Protein AF-A0A3P7G749-F1 (afdb_monomer_lite)

pLDDT: mean 91.05, std 8.66, range [48.94, 97.56]

Foldseek 3Di:
DCPDLLQVCLQLQVLQVVLCVLPVDHWDQDPDPDRDNVSSQVNQVRSVVSCVVVPQPLPPAHSVCSNVSPVVSSVVVVVSVCVVRVD

Radius of gyration: 12.0 Å; chains: 1; bounding box: 36×24×26 Å

Organism: Wuchereria bancrofti (NCBI:txid6293)

Structure (mmCIF, N/CA/C/O backbone):
data_AF-A0A3P7G749-F1
#
_entry.id   AF-A0A3P7G749-F1
#
loop_
_atom_site.group_PDB
_atom_site.id
_atom_site.type_symbol
_atom_site.label_atom_id
_atom_site.label_alt_id
_atom_site.label_comp_id
_atom_site.label_asym_id
_atom_site.label_entity_id
_atom_site.label_seq_id
_atom_site.pdbx_PDB_ins_code
_atom_site.Cartn_x
_atom_site.Cartn_y
_atom_site.Cartn_z
_atom_site.occupancy
_atom_site.B_iso_or_equiv
_atom_site.auth_seq_id
_atom_site.auth_comp_id
_atom_site.auth_asym_id
_atom_site.auth_atom_id
_atom_site.pdbx_PDB_model_num
ATOM 1 N N . MET A 1 1 ? 12.625 13.614 7.038 1.00 48.94 1 MET A N 1
ATOM 2 C CA . MET A 1 1 ? 11.520 14.582 6.902 1.00 48.94 1 MET A CA 1
ATOM 3 C C . MET A 1 1 ? 10.704 14.080 5.730 1.00 48.94 1 MET A C 1
ATOM 5 O O . MET A 1 1 ? 11.337 13.649 4.779 1.00 48.94 1 MET A O 1
ATOM 9 N N . VAL A 1 2 ? 9.376 14.005 5.827 1.00 57.88 2 VAL A N 1
ATOM 10 C CA . VAL A 1 2 ? 8.556 13.623 4.665 1.00 57.88 2 VAL A CA 1
ATOM 11 C C . VAL A 1 2 ? 8.594 14.819 3.721 1.00 57.88 2 VAL A C 1
ATOM 13 O O . VAL A 1 2 ? 7.999 15.848 4.037 1.00 57.88 2 VAL A O 1
ATOM 16 N N . GLU A 1 3 ? 9.410 14.751 2.673 1.00 65.00 3 GLU A N 1
ATOM 17 C CA . GLU A 1 3 ? 9.585 15.860 1.722 1.00 65.00 3 GLU A CA 1
ATOM 18 C C . GLU A 1 3 ? 8.537 15.780 0.614 1.00 65.00 3 GLU A C 1
ATOM 20 O O . GLU A 1 3 ? 7.953 16.796 0.240 1.00 65.00 3 GLU A O 1
ATOM 25 N N . ASP A 1 4 ? 8.237 14.561 0.166 1.00 82.00 4 ASP A N 1
ATOM 26 C CA . ASP A 1 4 ? 7.198 14.280 -0.812 1.00 82.00 4 ASP A CA 1
ATOM 27 C C . ASP A 1 4 ? 6.532 12.938 -0.479 1.00 82.00 4 ASP A C 1
ATOM 29 O O . ASP A 1 4 ? 7.112 11.866 -0.653 1.00 82.00 4 ASP A O 1
ATOM 33 N N . LEU A 1 5 ? 5.278 13.000 -0.017 1.00 82.44 5 LEU A N 1
ATOM 34 C CA . LEU A 1 5 ? 4.469 11.825 0.313 1.00 82.44 5 LEU A CA 1
ATOM 35 C C . LEU A 1 5 ? 4.378 10.833 -0.859 1.00 82.44 5 LEU A C 1
ATOM 37 O O . LEU A 1 5 ? 4.292 9.623 -0.638 1.00 82.44 5 LEU A O 1
ATOM 41 N N . PHE A 1 6 ? 4.361 11.331 -2.097 1.00 87.56 6 PHE A N 1
ATOM 42 C CA . PHE A 1 6 ? 4.248 10.491 -3.281 1.00 87.56 6 PHE A CA 1
ATOM 43 C C . PHE A 1 6 ? 5.511 9.691 -3.524 1.00 87.56 6 PHE A C 1
ATOM 45 O O . PHE A 1 6 ? 5.395 8.552 -3.960 1.00 87.56 6 PHE A O 1
ATOM 52 N N . GLU A 1 7 ? 6.679 10.256 -3.220 1.00 87.19 7 GLU A N 1
ATOM 53 C CA . GLU A 1 7 ? 7.965 9.566 -3.299 1.00 87.19 7 GLU A CA 1
ATOM 54 C C . GLU A 1 7 ? 8.178 8.636 -2.100 1.00 87.19 7 GLU A C 1
ATOM 56 O O . GLU A 1 7 ? 8.525 7.467 -2.284 1.00 87.19 7 GLU A O 1
ATOM 61 N N . ASP A 1 8 ? 7.863 9.101 -0.890 1.00 87.56 8 ASP A N 1
ATOM 62 C CA . ASP A 1 8 ? 8.083 8.364 0.359 1.00 87.56 8 ASP A CA 1
ATOM 63 C C . ASP A 1 8 ? 7.238 7.085 0.473 1.00 87.56 8 ASP A C 1
ATOM 65 O O . ASP A 1 8 ? 7.597 6.149 1.188 1.00 87.56 8 ASP A O 1
ATOM 69 N N . LEU A 1 9 ? 6.108 7.009 -0.236 1.00 92.12 9 LEU A N 1
ATOM 70 C CA . LEU A 1 9 ? 5.266 5.810 -0.263 1.00 92.12 9 LEU A CA 1
ATOM 71 C C . LEU A 1 9 ? 5.674 4.795 -1.342 1.00 92.12 9 LEU A C 1
ATOM 73 O O . LEU A 1 9 ? 5.172 3.668 -1.320 1.00 92.12 9 LEU A O 1
ATOM 77 N N . ARG A 1 10 ? 6.576 5.134 -2.276 1.00 93.94 10 ARG A N 1
ATOM 78 C CA . ARG A 1 10 ? 6.886 4.278 -3.443 1.00 93.94 10 ARG A CA 1
ATOM 79 C C . ARG A 1 10 ? 7.544 2.963 -3.080 1.00 93.94 10 ARG A C 1
ATOM 81 O O . ARG A 1 10 ? 7.369 1.989 -3.809 1.00 93.94 10 ARG A O 1
ATOM 88 N N . ASP A 1 11 ? 8.330 2.926 -2.011 1.00 93.75 11 ASP A N 1
ATOM 89 C CA . ASP A 1 11 ? 8.992 1.702 -1.554 1.00 93.75 11 ASP A CA 1
ATOM 90 C C . ASP A 1 11 ? 8.086 0.809 -0.687 1.00 93.75 11 ASP A C 1
ATOM 92 O O . ASP A 1 11 ? 8.453 -0.319 -0.343 1.00 93.75 11 ASP A O 1
ATOM 96 N N . GLY A 1 12 ? 6.893 1.310 -0.350 1.00 95.38 12 GLY A N 1
ATOM 97 C CA . GLY A 1 12 ? 5.898 0.663 0.495 1.00 95.38 12 GLY A CA 1
ATOM 98 C C . GLY A 1 12 ? 6.283 0.540 1.966 1.00 95.38 12 GLY A C 1
ATOM 99 O O . GLY A 1 12 ? 5.477 0.045 2.747 1.00 95.38 12 GLY A O 1
ATOM 100 N N . VAL A 1 13 ? 7.472 0.981 2.376 1.00 95.00 13 VAL A N 1
ATOM 101 C CA . VAL A 1 13 ? 7.955 0.840 3.751 1.00 95.00 13 VAL A CA 1
ATOM 102 C C . VAL A 1 13 ? 7.129 1.719 4.675 1.00 95.00 13 VAL A C 1
ATOM 104 O O . VAL A 1 13 ? 6.605 1.224 5.673 1.00 95.00 13 VAL A O 1
ATOM 107 N N . LEU A 1 14 ? 6.966 3.002 4.346 1.00 93.88 14 LEU A N 1
ATOM 108 C CA . LEU A 1 14 ? 6.160 3.917 5.156 1.00 93.88 14 LEU A CA 1
ATOM 109 C C . LEU A 1 14 ? 4.689 3.478 5.204 1.00 93.88 14 LEU A C 1
ATOM 111 O O . LEU A 1 14 ? 4.073 3.513 6.268 1.00 93.88 14 LEU A O 1
ATOM 115 N N . LEU A 1 15 ? 4.155 2.990 4.079 1.00 95.69 15 LEU A N 1
ATOM 116 C CA . LEU A 1 15 ? 2.790 2.471 4.009 1.00 95.69 15 LEU A CA 1
ATOM 117 C C . LEU A 1 15 ? 2.600 1.253 4.921 1.00 95.69 15 LEU A C 1
ATOM 119 O O . LEU A 1 15 ? 1.611 1.190 5.646 1.00 95.69 15 LEU A O 1
ATOM 123 N N . CYS A 1 16 ? 3.543 0.306 4.918 1.00 96.88 16 CYS A N 1
ATOM 124 C CA . CYS A 1 16 ? 3.502 -0.830 5.834 1.00 96.88 16 CYS A CA 1
ATOM 125 C C . CYS A 1 16 ? 3.492 -0.365 7.291 1.00 96.88 16 CYS A C 1
ATOM 127 O O . CYS A 1 16 ? 2.594 -0.769 8.016 1.00 96.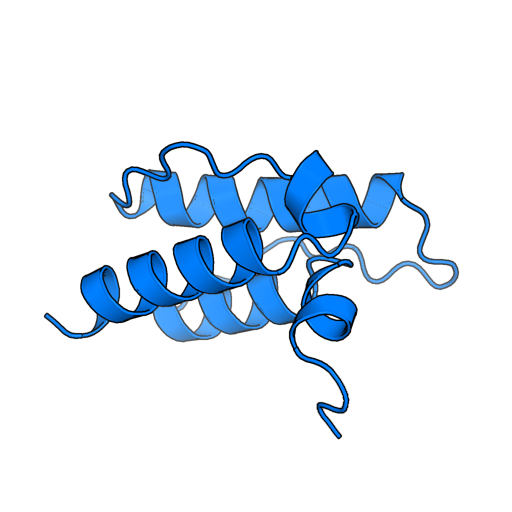88 16 CYS A O 1
ATOM 129 N N . HIS A 1 17 ? 4.404 0.524 7.702 1.00 95.31 17 HIS A N 1
ATOM 130 C CA . HIS A 1 17 ? 4.436 1.008 9.090 1.00 95.31 17 HIS A CA 1
ATOM 131 C C . HIS A 1 17 ? 3.138 1.718 9.492 1.00 95.31 17 HIS A C 1
AT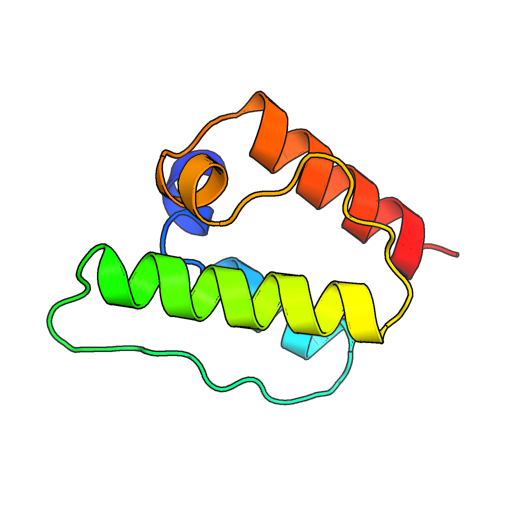OM 133 O O . HIS A 1 17 ? 2.646 1.520 10.600 1.00 95.31 17 HIS A O 1
ATOM 139 N N . LEU A 1 18 ? 2.547 2.514 8.594 1.00 94.94 18 LEU A N 1
ATOM 140 C CA . LEU A 1 18 ? 1.241 3.128 8.839 1.00 94.94 18 LEU A CA 1
ATOM 141 C C . LEU A 1 18 ? 0.176 2.058 9.123 1.00 94.94 18 LEU A C 1
ATOM 143 O O . LEU A 1 18 ? -0.585 2.176 10.079 1.00 94.94 18 LEU A O 1
ATOM 147 N N . ILE A 1 19 ? 0.139 0.994 8.320 1.00 96.12 19 ILE A N 1
ATOM 148 C CA . ILE A 1 19 ? -0.822 -0.100 8.492 1.00 96.12 19 ILE A CA 1
ATOM 149 C C . ILE A 1 19 ? -0.538 -0.896 9.769 1.00 96.12 19 ILE A C 1
ATOM 151 O O . ILE A 1 19 ? -1.486 -1.275 10.454 1.00 96.12 19 ILE A O 1
ATOM 155 N N . GLU A 1 20 ? 0.728 -1.120 10.127 1.00 96.56 20 GLU A N 1
ATOM 156 C CA . GLU A 1 20 ? 1.100 -1.757 11.397 1.00 96.56 20 GLU A CA 1
ATOM 157 C C . GLU A 1 20 ? 0.527 -0.976 12.586 1.00 96.56 20 GLU A C 1
ATOM 159 O O . GLU A 1 20 ? -0.084 -1.566 13.475 1.00 96.56 20 GLU A O 1
ATOM 164 N N . VAL A 1 21 ? 0.639 0.357 12.568 1.00 95.88 21 VAL A N 1
ATOM 165 C CA . VAL A 1 21 ? 0.076 1.229 13.612 1.00 95.88 21 VAL A CA 1
ATOM 166 C C . VAL A 1 21 ? -1.452 1.168 13.636 1.00 95.88 21 VAL A C 1
ATOM 168 O O . VAL A 1 21 ? -2.037 1.041 14.708 1.00 95.88 21 VAL A O 1
ATOM 171 N N . LEU A 1 22 ? -2.108 1.231 12.473 1.00 94.56 22 LEU A N 1
ATOM 172 C CA . LEU A 1 22 ? -3.574 1.229 12.384 1.00 94.56 22 LEU A CA 1
ATOM 173 C C . LEU A 1 22 ? -4.201 -0.121 12.760 1.00 94.56 22 LEU A C 1
ATOM 175 O O . LEU A 1 22 ? -5.323 -0.166 13.257 1.00 94.56 22 LEU A O 1
ATOM 179 N N . THR A 1 23 ? -3.501 -1.227 12.507 1.00 93.44 23 THR A N 1
ATOM 180 C CA . THR A 1 23 ? -4.039 -2.585 12.697 1.00 93.44 23 THR A CA 1
ATOM 181 C C . THR A 1 23 ? -3.501 -3.298 13.935 1.00 93.44 23 THR A C 1
ATOM 183 O O . THR A 1 23 ? -4.058 -4.328 14.322 1.00 93.44 23 THR A O 1
ATOM 186 N N . GLY A 1 24 ? -2.424 -2.786 14.540 1.00 94.56 24 GLY A N 1
ATOM 187 C CA . GLY A 1 24 ? -1.698 -3.437 15.633 1.00 94.56 24 GLY A CA 1
ATOM 188 C C . GLY A 1 24 ? -0.971 -4.723 15.220 1.00 94.56 24 GLY A C 1
ATOM 189 O O . GLY A 1 24 ? -0.562 -5.501 16.079 1.00 94.56 24 GLY A O 1
ATOM 190 N N . GLU A 1 25 ? -0.846 -4.988 13.919 1.00 94.12 25 GLU A N 1
ATOM 191 C CA . GLU A 1 25 ? -0.264 -6.208 13.365 1.00 94.12 25 GLU A CA 1
ATOM 192 C C . GLU A 1 25 ? 1.095 -5.907 12.737 1.00 94.12 25 GLU A C 1
ATOM 194 O O . GLU A 1 25 ? 1.187 -5.035 11.882 1.00 94.12 25 GLU A O 1
ATOM 199 N N . ALA A 1 26 ? 2.136 -6.651 13.115 1.00 95.31 26 ALA A N 1
ATOM 200 C CA . ALA A 1 26 ? 3.448 -6.537 12.482 1.00 95.31 26 ALA A CA 1
ATOM 201 C C . ALA A 1 26 ? 3.428 -7.126 11.062 1.00 95.31 26 ALA A C 1
ATOM 203 O O . ALA A 1 26 ? 2.952 -8.246 10.854 1.00 95.31 26 ALA A O 1
ATOM 204 N N . LEU A 1 27 ? 3.990 -6.402 10.095 1.00 96.00 27 LEU A N 1
ATOM 205 C CA . LEU A 1 27 ? 4.026 -6.798 8.692 1.00 96.00 27 LEU A CA 1
ATOM 206 C C . LEU A 1 27 ? 5.440 -7.195 8.252 1.00 96.00 27 LEU A C 1
ATOM 208 O O . LEU A 1 27 ? 6.431 -6.595 8.670 1.00 96.00 27 LEU A O 1
ATOM 212 N N . PRO A 1 28 ? 5.577 -8.186 7.353 1.00 93.94 28 PRO A N 1
ATOM 213 C CA . PRO A 1 28 ? 6.865 -8.497 6.755 1.00 93.94 28 PRO A CA 1
ATOM 214 C C . PRO A 1 28 ? 7.273 -7.377 5.786 1.00 93.94 28 PRO A C 1
ATOM 216 O O . PRO A 1 28 ? 6.793 -7.308 4.652 1.00 93.94 28 PRO A O 1
ATOM 219 N N . VAL A 1 29 ? 8.167 -6.494 6.238 1.00 94.00 29 VAL A N 1
ATOM 220 C CA . VAL A 1 29 ? 8.710 -5.383 5.443 1.00 94.00 29 VAL A CA 1
ATOM 221 C C . VAL A 1 29 ? 10.128 -5.703 4.978 1.00 94.00 29 VAL A C 1
ATOM 223 O O . VAL A 1 29 ? 11.039 -5.894 5.784 1.00 94.00 29 VAL A O 1
ATOM 226 N N . ASN A 1 30 ? 10.347 -5.698 3.664 1.00 90.00 30 ASN A N 1
ATOM 227 C CA . ASN A 1 30 ? 11.676 -5.831 3.082 1.00 90.00 30 ASN A CA 1
ATOM 228 C C . ASN A 1 30 ? 12.432 -4.507 3.215 1.00 90.00 30 ASN A C 1
ATOM 230 O O . ASN A 1 30 ? 12.174 -3.562 2.470 1.00 90.00 30 ASN A O 1
ATOM 234 N N . LYS A 1 31 ? 13.396 -4.463 4.139 1.00 83.31 31 LYS A N 1
ATOM 235 C CA . LYS A 1 31 ? 14.333 -3.342 4.340 1.00 83.31 31 LYS A CA 1
ATOM 236 C C . LYS A 1 31 ? 15.720 -3.688 3.787 1.00 83.31 31 LYS A C 1
ATOM 238 O O . LYS A 1 31 ? 16.727 -3.570 4.482 1.00 83.31 31 LYS A O 1
ATOM 243 N N . ALA A 1 32 ? 15.766 -4.220 2.564 1.00 80.06 32 ALA A N 1
ATOM 244 C CA . ALA A 1 32 ? 17.017 -4.649 1.943 1.00 80.06 32 ALA A CA 1
ATOM 245 C C . ALA A 1 32 ? 18.014 -3.481 1.857 1.00 80.06 32 ALA A C 1
ATOM 247 O O . ALA A 1 32 ? 17.630 -2.359 1.536 1.00 80.06 32 ALA A O 1
ATOM 248 N N . ARG A 1 33 ? 19.305 -3.766 2.092 1.00 78.31 33 ARG A N 1
ATOM 249 C CA . ARG A 1 33 ? 20.389 -2.766 2.022 1.00 78.31 33 ARG A CA 1
ATOM 250 C C . ARG A 1 33 ? 20.412 -2.026 0.682 1.00 78.31 33 ARG A C 1
ATOM 252 O O . ARG A 1 33 ? 20.721 -0.843 0.641 1.00 78.31 33 ARG A O 1
ATOM 259 N N . GLU A 1 34 ? 20.087 -2.740 -0.392 1.00 82.25 34 GLU A N 1
ATOM 260 C CA . GLU A 1 34 ? 19.843 -2.178 -1.715 1.00 82.25 34 GLU A CA 1
ATOM 261 C C . GLU A 1 34 ? 18.372 -2.416 -2.071 1.00 82.25 34 GLU A C 1
ATOM 263 O O . GLU A 1 34 ? 17.970 -3.518 -2.468 1.00 82.25 34 GLU A O 1
ATOM 268 N N . SER A 1 35 ? 17.544 -1.391 -1.873 1.00 82.69 35 SER A N 1
ATOM 269 C CA . SER A 1 35 ? 16.139 -1.466 -2.252 1.00 82.69 35 SER A CA 1
ATOM 270 C C . SER A 1 35 ? 16.009 -1.427 -3.776 1.00 82.69 35 SER A C 1
ATOM 272 O O . SER A 1 35 ? 16.590 -0.581 -4.451 1.00 82.69 35 SER A O 1
ATOM 274 N N . LYS A 1 36 ? 15.254 -2.379 -4.328 1.00 90.62 36 LYS A N 1
ATOM 275 C CA . LYS A 1 36 ? 14.976 -2.510 -5.761 1.00 90.62 36 LYS A CA 1
ATOM 276 C C . LYS A 1 36 ? 13.474 -2.484 -5.947 1.00 90.62 36 LYS A C 1
ATOM 278 O O . LYS A 1 36 ? 12.726 -2.816 -5.030 1.00 90.62 36 LYS A O 1
ATOM 283 N N . ARG A 1 37 ? 13.028 -2.219 -7.175 1.00 91.88 37 ARG A N 1
ATOM 284 C CA . ARG A 1 37 ? 11.601 -2.213 -7.524 1.00 91.88 37 ARG A CA 1
ATOM 285 C C . ARG A 1 37 ? 10.863 -3.480 -7.067 1.00 91.88 37 ARG A C 1
ATOM 287 O O . ARG A 1 37 ? 9.729 -3.382 -6.625 1.00 91.88 37 ARG A O 1
ATOM 294 N N . VAL A 1 38 ? 11.499 -4.652 -7.109 1.00 92.81 38 VAL A N 1
ATOM 295 C CA . VAL A 1 38 ? 10.898 -5.905 -6.607 1.00 92.81 38 VAL A CA 1
ATOM 296 C C . VAL A 1 38 ? 10.571 -5.826 -5.110 1.00 92.81 38 VAL A C 1
ATOM 298 O O . VAL A 1 38 ? 9.484 -6.231 -4.707 1.00 92.81 38 VAL A O 1
ATOM 301 N N . HIS A 1 39 ? 11.457 -5.243 -4.295 1.00 93.88 39 HIS A N 1
ATOM 302 C CA . HIS A 1 39 ? 11.203 -5.016 -2.868 1.00 93.88 39 HIS A CA 1
ATOM 303 C C . HIS A 1 39 ? 10.039 -4.039 -2.662 1.00 93.88 39 HIS A C 1
ATOM 305 O O . HIS A 1 39 ? 9.173 -4.297 -1.830 1.00 93.88 39 HIS A O 1
ATOM 311 N N . HIS A 1 40 ? 9.966 -2.982 -3.479 1.00 95.19 40 HIS A N 1
ATOM 312 C CA . HIS A 1 40 ? 8.889 -1.989 -3.417 1.00 95.19 40 HIS A CA 1
ATOM 313 C C . HIS A 1 40 ? 7.530 -2.644 -3.674 1.00 95.19 40 HIS A C 1
ATOM 315 O O . HIS A 1 40 ? 6.605 -2.531 -2.873 1.00 95.19 40 HIS A O 1
ATOM 321 N N . ILE A 1 41 ? 7.430 -3.404 -4.770 1.00 96.44 41 ILE A N 1
ATOM 322 C CA . ILE A 1 41 ? 6.209 -4.129 -5.132 1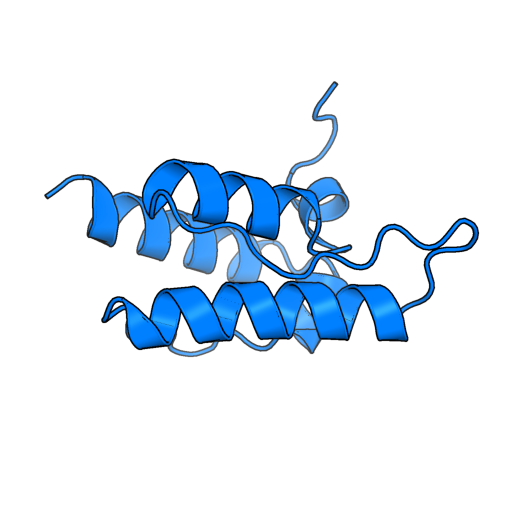.00 96.44 41 ILE A CA 1
ATOM 323 C C . ILE A 1 41 ? 5.835 -5.138 -4.050 1.00 96.44 41 ILE A C 1
ATOM 325 O O . ILE A 1 41 ? 4.658 -5.238 -3.710 1.00 96.44 41 ILE A O 1
ATOM 329 N N . SER A 1 42 ? 6.806 -5.856 -3.479 1.00 96.00 42 SER A N 1
ATOM 330 C CA . SER A 1 42 ? 6.543 -6.801 -2.392 1.00 96.00 42 SER A CA 1
ATOM 331 C C . SER A 1 42 ? 5.952 -6.104 -1.166 1.00 96.00 42 SER A C 1
ATOM 333 O O . SER A 1 42 ? 4.927 -6.554 -0.664 1.00 96.00 42 SER A O 1
ATOM 335 N N . ASN A 1 43 ? 6.550 -5.003 -0.706 1.00 97.12 43 ASN A N 1
ATOM 336 C CA . ASN A 1 43 ? 6.072 -4.260 0.463 1.00 97.12 43 ASN A CA 1
ATOM 337 C C . ASN A 1 43 ? 4.671 -3.686 0.224 1.00 97.12 43 ASN A C 1
ATOM 339 O O . ASN A 1 43 ? 3.767 -3.889 1.030 1.00 97.12 43 ASN A O 1
ATOM 343 N N . LEU A 1 44 ? 4.460 -3.046 -0.929 1.00 97.56 44 LEU A N 1
ATOM 344 C CA . LEU A 1 44 ? 3.157 -2.509 -1.321 1.00 97.56 44 LEU A CA 1
ATOM 345 C C . LEU A 1 44 ? 2.092 -3.605 -1.432 1.00 97.56 44 LEU A C 1
ATOM 347 O O . LEU A 1 44 ? 0.957 -3.412 -1.007 1.00 97.56 44 LEU A O 1
ATOM 351 N N . THR A 1 45 ? 2.449 -4.777 -1.956 1.00 97.25 45 THR A N 1
ATOM 352 C CA . THR A 1 45 ? 1.533 -5.922 -2.021 1.00 97.25 45 THR A CA 1
ATOM 353 C C . THR A 1 45 ? 1.151 -6.398 -0.621 1.00 97.25 45 THR A C 1
ATOM 355 O O . THR A 1 45 ? -0.034 -6.595 -0.362 1.00 97.25 45 THR A O 1
ATOM 358 N N . THR A 1 46 ? 2.115 -6.517 0.298 1.00 97.56 46 THR A N 1
ATOM 359 C CA . THR A 1 46 ? 1.867 -6.866 1.707 1.00 97.56 46 THR A CA 1
ATOM 360 C C . THR A 1 46 ? 0.932 -5.862 2.384 1.00 97.56 46 THR A C 1
ATOM 362 O O . THR A 1 46 ? -0.058 -6.257 3.008 1.00 97.56 46 THR A O 1
ATOM 365 N N . ALA A 1 47 ? 1.209 -4.567 2.225 1.00 97.25 47 ALA A N 1
ATOM 366 C CA . ALA A 1 47 ? 0.387 -3.479 2.742 1.00 97.25 47 ALA A CA 1
ATOM 367 C C . ALA A 1 47 ? -1.063 -3.576 2.236 1.00 97.25 47 ALA A C 1
ATOM 369 O O . ALA A 1 47 ? -2.009 -3.685 3.019 1.00 97.25 47 ALA A O 1
ATOM 370 N N . LEU A 1 48 ? -1.247 -3.613 0.914 1.00 97.31 48 LEU A N 1
ATOM 371 C CA . LEU A 1 48 ? -2.575 -3.654 0.304 1.00 97.31 48 LEU A CA 1
ATOM 372 C C . LEU A 1 48 ? -3.327 -4.956 0.624 1.00 97.31 48 LEU A C 1
ATOM 374 O O . LEU A 1 48 ? -4.542 -4.931 0.807 1.00 97.31 48 LEU A O 1
ATOM 378 N N . ALA A 1 49 ? -2.639 -6.097 0.715 1.00 96.31 49 ALA A N 1
ATOM 379 C CA . ALA A 1 49 ? -3.257 -7.362 1.117 1.00 96.31 49 ALA A CA 1
ATOM 380 C C . ALA A 1 49 ? -3.780 -7.308 2.560 1.00 96.31 49 ALA A C 1
ATOM 382 O O . ALA A 1 49 ? -4.877 -7.792 2.839 1.00 96.31 49 ALA A O 1
ATOM 383 N N . THR A 1 50 ? -3.028 -6.675 3.462 1.00 96.44 50 THR A N 1
ATOM 384 C CA . THR A 1 50 ? -3.433 -6.477 4.860 1.00 96.44 50 THR A CA 1
ATOM 385 C C . THR A 1 50 ? -4.672 -5.593 4.952 1.00 96.44 50 THR A C 1
ATOM 387 O O . THR A 1 50 ? -5.640 -5.972 5.604 1.00 96.44 50 THR A O 1
ATOM 390 N N . LEU A 1 51 ? -4.692 -4.464 4.237 1.00 95.94 51 LEU A N 1
ATOM 391 C CA . LEU A 1 51 ? -5.860 -3.579 4.174 1.00 95.94 51 LEU A CA 1
ATOM 392 C C . LEU A 1 51 ? -7.104 -4.302 3.634 1.00 95.94 51 LEU A C 1
ATOM 394 O O . LEU A 1 51 ? -8.172 -4.214 4.237 1.00 95.94 51 LEU A O 1
ATOM 398 N N . ARG A 1 52 ? -6.965 -5.093 2.560 1.00 95.56 52 ARG A N 1
ATOM 399 C CA . ARG A 1 52 ? -8.072 -5.917 2.039 1.00 95.56 52 ARG A CA 1
ATOM 400 C C . ARG A 1 52 ? -8.570 -6.928 3.070 1.00 95.56 52 ARG A C 1
ATOM 402 O O . ARG A 1 52 ? -9.774 -7.069 3.250 1.00 95.56 52 ARG A O 1
ATOM 409 N N . ARG A 1 53 ? -7.663 -7.590 3.797 1.00 95.19 53 ARG A N 1
ATOM 410 C CA . ARG A 1 53 ? -8.025 -8.525 4.878 1.00 95.19 53 ARG A CA 1
ATOM 411 C C . ARG A 1 53 ? -8.762 -7.835 6.030 1.00 95.19 53 ARG A C 1
ATOM 413 O O . ARG A 1 53 ? -9.578 -8.473 6.685 1.00 95.19 53 ARG A O 1
ATOM 420 N N . ARG A 1 54 ? -8.497 -6.547 6.269 1.00 93.31 54 ARG A N 1
ATOM 421 C CA . ARG A 1 54 ? -9.208 -5.720 7.260 1.00 93.31 54 ARG A CA 1
ATOM 422 C C . ARG A 1 54 ? -10.541 -5.161 6.750 1.00 93.31 54 ARG A C 1
ATOM 424 O O . ARG A 1 54 ? -11.254 -4.540 7.523 1.00 93.31 54 ARG A O 1
ATOM 431 N N . GLY A 1 55 ? -10.911 -5.440 5.499 1.00 93.12 55 GLY A N 1
ATOM 432 C CA . GLY A 1 55 ? -12.213 -5.082 4.934 1.00 93.12 55 GL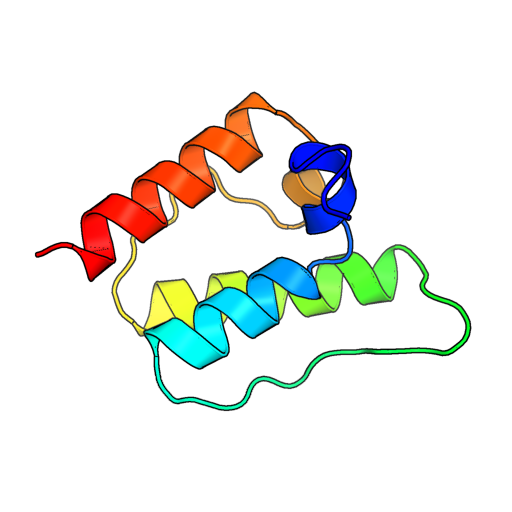Y A CA 1
ATOM 433 C C . GLY A 1 55 ? -12.211 -3.828 4.062 1.00 93.12 55 GLY A C 1
ATOM 434 O O . GLY A 1 55 ? -13.284 -3.377 3.670 1.00 93.12 55 GLY A O 1
ATOM 435 N N . LEU A 1 56 ? -11.046 -3.260 3.725 1.00 94.19 56 LEU A N 1
ATOM 436 C CA . LEU A 1 56 ? -10.990 -2.178 2.742 1.00 94.19 56 LEU A CA 1
ATOM 437 C C . LEU A 1 56 ? -11.166 -2.734 1.327 1.00 94.19 56 LEU A C 1
ATOM 439 O O . LEU A 1 56 ? -10.355 -3.538 0.856 1.00 94.19 56 LEU A O 1
ATOM 443 N N . ASP A 1 57 ? -12.169 -2.229 0.613 1.00 89.75 57 ASP A N 1
ATOM 444 C CA . ASP A 1 57 ? -12.326 -2.480 -0.818 1.00 89.75 57 ASP A CA 1
ATOM 445 C C . ASP A 1 57 ? -11.425 -1.539 -1.633 1.00 89.75 57 ASP A C 1
ATOM 447 O O . ASP A 1 57 ? -11.780 -0.419 -2.007 1.00 89.75 57 ASP A O 1
ATOM 451 N N . LEU A 1 58 ? -10.189 -1.984 -1.853 1.00 90.50 58 LEU A N 1
ATOM 452 C CA . LEU A 1 58 ? -9.146 -1.212 -2.523 1.00 90.50 58 LEU A CA 1
ATOM 453 C C . LEU A 1 58 ? -9.310 -1.231 -4.052 1.00 90.50 58 LEU A C 1
ATOM 455 O O . LEU A 1 58 ? -8.495 -1.822 -4.774 1.00 90.50 58 LEU A O 1
ATOM 459 N N . VAL A 1 59 ? -10.339 -0.541 -4.542 1.00 87.56 59 VAL A N 1
ATOM 460 C CA . VAL A 1 59 ? -10.624 -0.357 -5.973 1.00 87.56 59 VAL A CA 1
ATOM 461 C C . VAL A 1 59 ? -9.538 0.503 -6.629 1.00 87.56 59 VAL A C 1
ATOM 463 O O . VAL A 1 59 ? -9.204 1.568 -6.120 1.00 87.56 59 VAL A O 1
ATOM 466 N N . ASN A 1 60 ? -8.993 0.053 -7.765 1.00 88.44 60 ASN A N 1
ATOM 467 C CA . ASN A 1 60 ? -7.944 0.740 -8.542 1.00 88.44 60 ASN A CA 1
ATOM 468 C C . ASN A 1 60 ? -6.612 0.991 -7.799 1.00 88.44 60 ASN A C 1
ATOM 470 O O . ASN A 1 60 ? -5.831 1.848 -8.205 1.00 88.44 60 ASN A O 1
ATOM 474 N N . ASN A 1 61 ? -6.314 0.223 -6.745 1.00 92.31 61 ASN A N 1
ATOM 475 C CA . ASN A 1 61 ? -5.032 0.292 -6.036 1.00 92.31 61 ASN A CA 1
ATOM 476 C C . ASN A 1 61 ? -4.130 -0.883 -6.421 1.00 92.31 61 ASN A C 1
ATOM 478 O O . ASN A 1 61 ? -4.191 -1.967 -5.822 1.00 92.31 61 ASN A O 1
ATOM 482 N N . ASN A 1 62 ? -3.293 -0.662 -7.433 1.00 93.75 62 ASN A N 1
ATOM 483 C CA . ASN A 1 62 ? -2.274 -1.608 -7.869 1.00 93.75 62 ASN A CA 1
ATOM 484 C C . ASN A 1 62 ? -0.903 -1.226 -7.270 1.00 93.75 62 ASN A C 1
ATOM 486 O O . ASN A 1 62 ? -0.486 -0.072 -7.413 1.00 93.75 62 ASN A O 1
ATOM 490 N N . PRO A 1 63 ? -0.161 -2.171 -6.655 1.00 96.00 63 PRO A N 1
ATOM 491 C CA . PRO A 1 63 ? 1.207 -1.939 -6.187 1.00 96.00 63 PRO A CA 1
ATOM 492 C C . PRO A 1 63 ? 2.128 -1.281 -7.226 1.00 96.00 63 PRO A C 1
ATOM 494 O O . PRO A 1 63 ? 2.956 -0.447 -6.872 1.00 96.00 63 PRO A O 1
ATOM 497 N N . ALA A 1 64 ? 1.990 -1.621 -8.512 1.00 95.62 64 ALA A N 1
ATOM 498 C CA . ALA A 1 64 ? 2.837 -1.071 -9.570 1.00 95.62 64 ALA A CA 1
ATOM 499 C C . ALA A 1 64 ? 2.652 0.438 -9.773 1.00 95.62 64 ALA A C 1
ATOM 501 O O . ALA A 1 64 ? 3.636 1.147 -9.993 1.00 95.62 64 ALA A O 1
ATOM 502 N N . ASP A 1 65 ? 1.416 0.923 -9.671 1.00 94.56 65 ASP A N 1
ATOM 503 C CA . ASP A 1 65 ? 1.097 2.337 -9.851 1.00 94.56 65 ASP A CA 1
ATOM 504 C C . ASP A 1 65 ? 1.523 3.178 -8.645 1.00 94.56 65 ASP A C 1
ATOM 506 O O . ASP A 1 65 ? 2.004 4.301 -8.806 1.00 94.56 65 ASP A O 1
ATOM 510 N N . ILE A 1 66 ? 1.421 2.605 -7.442 1.00 95.75 66 ILE A N 1
ATOM 511 C CA . ILE A 1 66 ? 1.923 3.230 -6.213 1.00 95.75 66 ILE A CA 1
ATOM 512 C C . ILE A 1 66 ? 3.455 3.300 -6.249 1.00 95.75 66 ILE A C 1
ATOM 514 O O . ILE A 1 66 ? 4.025 4.353 -5.987 1.00 95.75 66 ILE A O 1
ATOM 518 N N . ALA A 1 67 ? 4.139 2.233 -6.678 1.00 95.19 67 ALA A N 1
ATOM 519 C CA . ALA A 1 67 ? 5.598 2.234 -6.841 1.00 95.19 67 ALA A CA 1
ATOM 520 C C . ALA A 1 67 ? 6.098 3.24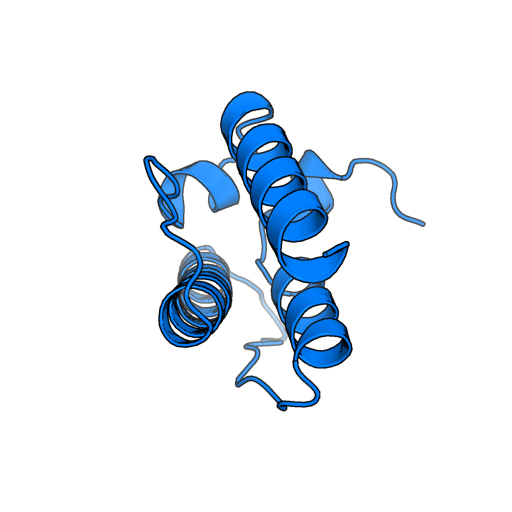9 -7.890 1.00 95.19 67 ALA A C 1
ATOM 522 O O . ALA A 1 67 ? 7.263 3.662 -7.862 1.00 95.19 67 ALA A O 1
ATOM 523 N N . ASN A 1 68 ? 5.234 3.645 -8.828 1.00 93.56 68 ASN A N 1
ATOM 524 C CA . ASN A 1 68 ? 5.507 4.699 -9.806 1.00 93.56 68 ASN A CA 1
ATOM 525 C C . ASN A 1 68 ? 5.272 6.114 -9.256 1.00 93.56 68 ASN A C 1
ATOM 527 O O . ASN A 1 68 ? 5.551 7.069 -9.972 1.00 93.56 68 ASN A O 1
ATOM 531 N N . GLY A 1 69 ? 4.772 6.259 -8.026 1.00 90.25 69 GLY A N 1
ATOM 532 C CA . GLY A 1 69 ? 4.535 7.565 -7.416 1.00 90.25 69 GLY A CA 1
ATOM 533 C C . GLY A 1 69 ? 3.320 8.293 -7.989 1.00 90.25 69 GLY A C 1
ATOM 534 O O . GLY A 1 69 ? 3.287 9.515 -7.951 1.00 90.25 69 GLY A O 1
ATOM 535 N N . ASN A 1 70 ? 2.333 7.589 -8.570 1.00 91.62 70 ASN A N 1
ATOM 536 C CA . ASN A 1 70 ? 1.182 8.252 -9.194 1.00 91.62 70 ASN A CA 1
ATOM 537 C C . ASN A 1 70 ? 0.357 9.022 -8.138 1.00 91.62 70 ASN A C 1
ATOM 539 O O . ASN A 1 70 ? -0.327 8.378 -7.330 1.00 91.62 70 ASN A O 1
ATOM 543 N N . PRO A 1 71 ? 0.325 10.372 -8.169 1.00 91.75 71 PRO A N 1
ATOM 544 C CA . PRO A 1 71 ? -0.272 11.159 -7.091 1.00 91.75 71 PRO A CA 1
ATOM 545 C C . PRO A 1 71 ? -1.765 10.891 -6.905 1.00 91.75 71 PRO A C 1
ATOM 547 O O . PRO A 1 71 ? -2.260 10.844 -5.783 1.00 91.75 71 PRO A O 1
ATOM 550 N N . ARG A 1 72 ? -2.499 10.653 -8.001 1.00 92.25 72 ARG A N 1
ATOM 551 C CA . ARG A 1 72 ? -3.943 10.384 -7.949 1.00 92.25 72 ARG A CA 1
ATOM 552 C C . ARG A 1 72 ? -4.243 9.089 -7.196 1.00 92.25 72 ARG A C 1
ATOM 554 O O . ARG A 1 72 ? -5.190 9.048 -6.416 1.00 92.25 72 ARG A O 1
ATOM 561 N N . ILE A 1 73 ? -3.455 8.048 -7.448 1.00 94.19 73 ILE A N 1
ATOM 562 C CA . ILE A 1 73 ? -3.646 6.732 -6.827 1.00 94.19 73 ILE A CA 1
ATOM 563 C C . ILE A 1 73 ? -3.217 6.784 -5.366 1.00 94.19 73 ILE A C 1
ATOM 565 O O . ILE A 1 73 ? -3.954 6.317 -4.506 1.00 94.19 73 ILE A O 1
ATOM 569 N N . ILE A 1 74 ? -2.087 7.429 -5.071 1.00 94.06 74 ILE A N 1
ATOM 570 C CA . ILE A 1 74 ? -1.611 7.592 -3.696 1.00 94.06 74 ILE A CA 1
ATOM 571 C C . ILE A 1 74 ? -2.614 8.391 -2.856 1.00 94.06 74 ILE A C 1
ATOM 573 O O . ILE A 1 74 ? -3.018 7.926 -1.794 1.00 94.06 74 ILE A O 1
ATOM 577 N N . CYS A 1 75 ? -3.092 9.541 -3.341 1.00 93.69 75 CYS A N 1
ATOM 578 C CA . CYS A 1 75 ? -4.125 10.309 -2.640 1.00 93.69 75 CYS A CA 1
ATOM 579 C C . CYS A 1 75 ? -5.413 9.498 -2.438 1.00 93.69 75 CYS A C 1
ATOM 581 O O . CYS A 1 75 ? -5.994 9.538 -1.355 1.00 93.69 75 CYS A O 1
ATOM 583 N N . GLY A 1 76 ? -5.853 8.752 -3.458 1.00 94.44 76 GLY A N 1
ATOM 584 C CA . GLY A 1 76 ? -7.033 7.890 -3.369 1.00 94.44 76 GLY A CA 1
ATOM 585 C C . GLY A 1 76 ? -6.886 6.790 -2.314 1.00 94.44 76 GLY A C 1
ATOM 586 O O . GLY A 1 76 ? -7.807 6.575 -1.527 1.00 94.44 76 GLY A O 1
ATOM 587 N N . LEU A 1 77 ? -5.715 6.154 -2.247 1.00 95.50 77 LEU A N 1
ATOM 588 C CA . LEU A 1 77 ? -5.396 5.143 -1.242 1.00 95.50 77 LEU A CA 1
ATOM 589 C C . LEU A 1 77 ? -5.430 5.723 0.174 1.00 95.50 77 LEU A C 1
ATOM 591 O O . LEU A 1 77 ? -6.087 5.170 1.052 1.00 95.50 77 LEU A O 1
ATOM 595 N N . ILE A 1 78 ? -4.736 6.842 0.400 1.00 94.00 78 ILE A N 1
ATOM 596 C CA . ILE A 1 78 ? -4.697 7.500 1.712 1.00 94.00 78 ILE A CA 1
ATOM 597 C C . ILE A 1 78 ? -6.103 7.913 2.148 1.00 94.00 78 ILE A C 1
ATOM 599 O O . ILE A 1 78 ? -6.480 7.672 3.290 1.00 94.00 78 ILE A O 1
ATOM 603 N N . TRP A 1 79 ? -6.906 8.457 1.234 1.00 94.56 79 TRP A N 1
ATOM 604 C CA . TRP A 1 79 ? -8.308 8.773 1.494 1.00 94.56 79 TRP A CA 1
ATOM 605 C C . TRP A 1 79 ? -9.115 7.546 1.939 1.00 94.56 79 TRP A C 1
ATOM 607 O O . TRP A 1 79 ? -9.799 7.600 2.958 1.00 94.56 79 TRP A O 1
ATOM 617 N N . GLN A 1 80 ? -9.003 6.427 1.218 1.00 94.62 80 GLN A N 1
ATOM 618 C CA . GLN A 1 80 ? -9.686 5.179 1.575 1.00 94.62 80 GLN A CA 1
ATOM 619 C C . GLN A 1 80 ? -9.250 4.648 2.947 1.00 94.62 80 GLN A C 1
ATOM 621 O O . GLN A 1 80 ? -10.093 4.180 3.709 1.00 94.62 80 GLN A O 1
ATOM 626 N N . ILE A 1 81 ? -7.958 4.745 3.281 1.00 94.44 81 ILE A N 1
ATOM 627 C CA . ILE A 1 81 ? -7.435 4.359 4.599 1.00 94.44 81 ILE A CA 1
ATOM 628 C C . ILE A 1 81 ? -8.032 5.252 5.688 1.00 94.44 81 ILE A C 1
ATOM 630 O O . ILE A 1 81 ? -8.585 4.739 6.656 1.00 94.44 81 ILE A O 1
ATOM 634 N N . ILE A 1 82 ? -7.964 6.575 5.524 1.00 93.31 82 ILE A N 1
ATOM 635 C CA . ILE A 1 82 ? -8.499 7.532 6.499 1.00 93.31 82 ILE A CA 1
ATOM 636 C C . ILE A 1 82 ? -9.984 7.262 6.748 1.00 93.31 82 ILE A C 1
ATOM 638 O O . ILE A 1 82 ? -10.382 7.093 7.896 1.00 93.31 82 ILE A O 1
ATOM 642 N N . LEU A 1 83 ? -10.788 7.148 5.688 1.00 92.31 83 LEU A N 1
ATOM 643 C CA . LEU A 1 83 ? -12.219 6.882 5.816 1.00 92.31 83 LEU A CA 1
ATOM 644 C C . LEU A 1 83 ? -12.526 5.575 6.550 1.00 92.31 83 LEU A C 1
ATOM 646 O O . LEU A 1 83 ? -13.484 5.526 7.313 1.00 92.31 83 LEU A O 1
ATOM 650 N N . HIS A 1 84 ? -11.751 4.518 6.308 1.00 91.19 84 HIS A N 1
ATOM 651 C CA . HIS A 1 84 ? -12.014 3.221 6.921 1.00 91.19 84 HIS A CA 1
ATOM 652 C C . HIS A 1 84 ? -11.689 3.191 8.419 1.00 91.19 84 HIS A C 1
ATOM 654 O O . HIS A 1 84 ? -12.391 2.525 9.167 1.00 91.19 84 HIS A O 1
ATOM 660 N N . PHE A 1 85 ? -10.636 3.890 8.857 1.00 87.56 85 PHE A N 1
ATOM 661 C CA . PHE A 1 85 ? -10.166 3.848 10.250 1.00 87.56 85 PHE A CA 1
ATOM 662 C C . PHE A 1 85 ? -10.633 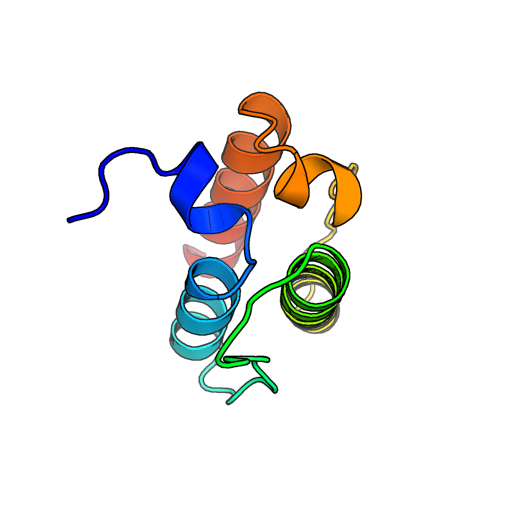5.032 11.116 1.00 87.56 85 PHE A C 1
ATOM 664 O O . PHE A 1 85 ? -10.343 5.055 12.309 1.00 87.56 85 PHE A O 1
ATOM 671 N N . GLN A 1 86 ? -11.310 6.033 10.545 1.00 85.25 86 GLN A N 1
ATOM 672 C CA . GLN A 1 86 ? -11.898 7.143 11.310 1.00 85.25 86 GLN A CA 1
ATOM 673 C C . GLN A 1 86 ? -13.269 6.825 11.920 1.00 85.25 86 GLN A C 1
ATOM 675 O O . GLN A 1 86 ? -13.690 7.542 12.829 1.00 85.25 86 GLN A O 1
ATOM 680 N N . VAL A 1 87 ? -13.968 5.819 11.390 1.00 56.19 87 VAL A N 1
ATOM 681 C CA . VAL A 1 87 ? -15.303 5.393 11.841 1.00 56.19 87 VAL A CA 1
ATOM 682 C C . VAL A 1 87 ? -15.167 4.326 12.916 1.00 56.19 87 VAL A C 1
ATOM 684 O O . VAL A 1 87 ? -15.884 4.447 13.934 1.00 56.19 87 VAL A O 1
#

Secondary structure (DSSP, 8-state):
--S-HHHHTTTSHHHHHHHHHHHS--------SS--HHHHHHHHHHHHHHHHHTT---TT--HHHHHTT-HHHHHHHHHHHHHHHH-

InterPro domains:
  IPR001715 Calponin homology domain [PF00307] (2-86)
  IPR001715 Calponin homology domain [PS50021] (1-86)
  IPR001715 Calponin homology domain [SM00033] (1-84)
  IPR036872 CH domain superfamily [G3DSA:1.10.418.10] (1-87)
  IPR036872 CH domain superfamily [SSF47576] (2-86)

Sequence (87 aa):
MVEDLFEDLRDGVLLCHLIEVLTGEALPVNKARESKRVHHISNLTTALATLRRRGLDLVNNNPADIANGNPRIICGLIWQIILHFQV